Protein AF-A0A9D5J250-F1 (afdb_monomer_lite)

Structure (mmCIF, N/CA/C/O backbone):
data_AF-A0A9D5J250-F1
#
_entry.id   AF-A0A9D5J250-F1
#
loop_
_atom_site.group_PDB
_atom_site.id
_atom_site.type_symbol
_atom_site.label_atom_id
_atom_site.label_alt_id
_atom_site.label_comp_id
_atom_site.label_asym_id
_atom_site.label_entity_id
_atom_site.label_seq_id
_atom_site.pdbx_PDB_ins_code
_atom_site.Cartn_x
_atom_site.Cartn_y
_atom_site.Cartn_z
_atom_site.occupancy
_atom_site.B_iso_or_equiv
_atom_site.auth_seq_id
_atom_site.auth_comp_id
_atom_site.auth_asym_id
_atom_site.auth_atom_id
_atom_site.pdbx_PDB_model_num
ATOM 1 N N . MET A 1 1 ? -23.439 21.779 17.287 1.00 46.66 1 MET A N 1
ATOM 2 C CA . MET A 1 1 ? -23.392 21.374 15.865 1.00 46.66 1 MET A CA 1
ATOM 3 C C . MET A 1 1 ? -21.934 21.085 15.530 1.00 46.66 1 MET A C 1
ATOM 5 O O . MET A 1 1 ? -21.151 22.007 15.664 1.00 46.66 1 MET A O 1
ATOM 9 N N . ASN A 1 2 ? -21.445 19.889 15.206 1.00 45.47 2 ASN A N 1
ATOM 10 C CA . ASN A 1 2 ? -22.045 18.583 14.933 1.00 45.47 2 ASN A CA 1
ATOM 11 C C . ASN A 1 2 ? -21.018 17.508 15.342 1.00 45.47 2 ASN A C 1
ATOM 13 O O . ASN A 1 2 ? -19.982 17.378 14.699 1.00 45.47 2 ASN A O 1
ATOM 17 N N . GLU A 1 3 ? -21.296 16.720 16.380 1.00 54.72 3 GLU A N 1
ATOM 18 C CA . GLU A 1 3 ? -20.448 15.575 16.770 1.00 54.72 3 GLU A CA 1
ATOM 19 C C . GLU A 1 3 ? -20.801 14.294 15.979 1.00 54.72 3 GLU A C 1
ATOM 21 O O . GLU A 1 3 ? -20.345 13.199 16.296 1.00 54.72 3 GLU A O 1
ATOM 26 N N . THR A 1 4 ? -21.620 14.417 14.926 1.00 64.00 4 THR A N 1
ATOM 27 C CA . THR A 1 4 ? -22.291 13.291 14.255 1.00 64.00 4 THR A CA 1
ATOM 28 C C . THR A 1 4 ? -21.941 13.088 12.774 1.00 64.00 4 THR A C 1
ATOM 30 O O . THR A 1 4 ? -22.591 12.269 12.131 1.00 64.00 4 THR A O 1
ATOM 33 N N . GLU A 1 5 ? -20.916 13.742 12.208 1.00 52.50 5 GLU A N 1
ATOM 34 C CA . GLU A 1 5 ? -20.641 13.653 10.751 1.00 52.50 5 GLU A CA 1
ATOM 35 C C . GLU A 1 5 ? -19.441 12.798 10.314 1.00 52.50 5 GLU A C 1
ATOM 37 O O . GLU A 1 5 ? -19.203 12.663 9.116 1.00 52.50 5 GLU A O 1
ATOM 42 N N . SER A 1 6 ? -18.719 12.125 11.215 1.00 55.59 6 SER A N 1
ATOM 43 C CA . SER A 1 6 ? -17.792 11.069 10.774 1.00 55.59 6 SER A CA 1
ATOM 44 C C . SER A 1 6 ? -18.365 9.700 11.123 1.00 55.59 6 SER A C 1
ATOM 46 O O . SER A 1 6 ? -18.361 9.265 12.269 1.00 55.59 6 SER A O 1
ATOM 48 N N . GLY A 1 7 ? -18.890 8.990 10.122 1.00 57.22 7 GLY A N 1
ATOM 49 C CA . GLY A 1 7 ? -19.413 7.621 10.249 1.00 57.22 7 GLY A CA 1
ATOM 50 C C . GLY A 1 7 ? -18.369 6.557 10.635 1.00 57.22 7 GLY A C 1
ATOM 51 O O . GLY A 1 7 ? -18.629 5.365 10.485 1.00 57.22 7 GLY A O 1
ATOM 52 N N . PHE A 1 8 ? -17.200 6.968 11.127 1.00 60.72 8 PHE A N 1
ATOM 53 C CA . PHE A 1 8 ? -15.991 6.173 11.287 1.00 60.72 8 PHE A CA 1
ATOM 54 C C . PHE A 1 8 ? -15.554 6.106 12.746 1.00 60.72 8 PHE A C 1
ATOM 56 O O . PHE A 1 8 ? -15.533 7.108 13.454 1.00 60.72 8 PHE A O 1
ATOM 63 N N . SER A 1 9 ? -15.149 4.917 13.194 1.00 66.88 9 SER A N 1
ATOM 64 C CA . SER A 1 9 ? -14.551 4.761 14.522 1.00 66.88 9 SER A CA 1
ATOM 65 C C . SER A 1 9 ? -13.228 5.549 14.640 1.00 66.88 9 SER A C 1
ATOM 67 O O . SER A 1 9 ? -12.389 5.441 13.739 1.00 66.88 9 SER A O 1
ATOM 69 N N . PRO A 1 10 ? -12.962 6.254 15.762 1.00 72.44 10 PRO A N 1
ATOM 70 C CA . PRO A 1 10 ? -11.689 6.943 16.024 1.00 72.44 10 PRO A CA 1
ATOM 71 C C . PRO A 1 10 ? -10.452 6.040 15.901 1.00 72.44 10 PRO A C 1
ATOM 73 O O . PRO A 1 10 ? -9.347 6.524 15.653 1.00 72.44 10 PRO A O 1
ATOM 76 N N . ALA A 1 11 ? -10.638 4.720 16.028 1.00 72.94 11 ALA A N 1
ATOM 77 C CA . ALA A 1 11 ? -9.600 3.715 15.820 1.00 72.94 11 ALA A CA 1
ATOM 78 C C . ALA A 1 11 ? -8.939 3.812 14.431 1.00 72.94 11 ALA A C 1
ATOM 80 O O . ALA A 1 11 ? -7.744 3.542 14.300 1.00 72.94 11 ALA A O 1
ATOM 81 N N . TYR A 1 12 ? -9.676 4.251 13.404 1.00 76.12 12 TYR A N 1
ATOM 82 C CA . TYR A 1 12 ? -9.140 4.404 12.052 1.00 76.12 12 TYR A CA 1
ATOM 83 C C . TYR A 1 12 ? -8.136 5.550 11.930 1.00 76.12 12 TYR A C 1
ATOM 85 O O . TYR A 1 12 ? -7.178 5.415 11.177 1.00 76.12 12 TYR A O 1
ATOM 93 N N . ASN A 1 13 ? -8.271 6.631 12.703 1.00 79.94 13 ASN A N 1
ATOM 94 C CA . ASN A 1 13 ? -7.377 7.791 12.604 1.00 79.94 13 ASN A CA 1
ATOM 95 C C . ASN A 1 13 ? -5.934 7.444 12.999 1.00 79.94 13 ASN A C 1
ATOM 97 O O . ASN A 1 13 ? -4.984 7.887 12.352 1.00 79.94 13 ASN A O 1
ATOM 101 N N . GLY A 1 14 ? -5.761 6.629 14.045 1.00 82.12 14 GLY A N 1
ATOM 102 C CA . GLY A 1 14 ? -4.440 6.142 14.455 1.00 82.12 14 GLY A CA 1
ATOM 103 C C . GLY A 1 14 ? -3.816 5.215 13.411 1.00 82.12 14 GLY A C 1
ATOM 104 O O . GLY A 1 14 ? -2.622 5.304 13.130 1.00 82.12 14 GLY A O 1
ATOM 105 N N . ILE A 1 15 ? -4.639 4.366 12.791 1.00 83.00 15 ILE A N 1
ATOM 106 C CA . ILE A 1 15 ? -4.205 3.439 11.742 1.00 83.00 15 ILE A CA 1
ATOM 107 C C . ILE A 1 15 ? -3.817 4.203 10.469 1.00 83.00 15 ILE A C 1
ATOM 109 O O . ILE A 1 15 ? -2.756 3.944 9.914 1.00 83.00 15 ILE A O 1
ATOM 113 N N . LEU A 1 16 ? -4.614 5.188 10.047 1.00 84.81 16 LEU A N 1
ATOM 114 C CA . LEU A 1 16 ? -4.340 6.037 8.884 1.00 84.81 16 LEU A CA 1
ATOM 115 C C . LEU A 1 16 ? -3.012 6.784 9.019 1.00 84.81 16 LEU A C 1
ATOM 117 O O . LEU A 1 16 ? -2.210 6.772 8.090 1.00 84.81 16 LEU A O 1
ATOM 121 N N . LYS A 1 17 ? -2.745 7.383 10.186 1.00 86.69 17 LYS A N 1
ATOM 122 C CA . LYS A 1 17 ? -1.461 8.050 10.452 1.00 86.69 17 LYS A CA 1
ATOM 123 C C . LYS A 1 17 ? -0.285 7.085 10.327 1.00 86.69 17 LYS A C 1
ATOM 125 O O . LYS A 1 17 ? 0.720 7.441 9.724 1.00 86.69 17 LYS A O 1
ATOM 130 N N . LEU A 1 18 ? -0.419 5.872 10.865 1.00 87.69 18 LEU A N 1
ATOM 131 C CA . LEU A 1 18 ? 0.620 4.844 10.785 1.00 87.69 18 LEU A CA 1
ATOM 132 C C . LEU A 1 18 ? 0.860 4.394 9.338 1.00 87.69 18 LEU A C 1
ATOM 134 O O . LEU A 1 18 ? 2.006 4.316 8.909 1.00 87.69 18 LEU A O 1
ATOM 138 N N . VAL A 1 19 ? -0.207 4.150 8.577 1.00 89.19 19 VAL A N 1
ATOM 139 C CA . VAL A 1 19 ? -0.129 3.752 7.164 1.00 89.19 19 VAL A CA 1
ATOM 140 C C . VAL A 1 19 ? 0.540 4.838 6.327 1.00 89.19 19 VAL A C 1
ATOM 142 O O . VAL A 1 19 ? 1.449 4.539 5.558 1.00 89.19 19 VAL A O 1
ATOM 145 N N . LEU A 1 20 ? 0.139 6.100 6.497 1.00 89.25 20 LEU A N 1
ATOM 146 C CA . LEU A 1 20 ? 0.750 7.225 5.786 1.00 89.25 20 LEU A CA 1
ATOM 147 C C . LEU A 1 20 ? 2.223 7.397 6.175 1.00 89.25 20 LEU A C 1
ATOM 149 O O . LEU A 1 20 ? 3.068 7.576 5.300 1.00 89.25 20 LEU A O 1
ATOM 153 N N . ALA A 1 21 ? 2.548 7.258 7.463 1.00 90.12 21 ALA A N 1
ATOM 154 C CA . ALA A 1 21 ? 3.927 7.299 7.943 1.00 90.12 21 ALA A CA 1
ATOM 155 C C . ALA A 1 21 ? 4.801 6.173 7.362 1.00 90.12 21 ALA A C 1
ATOM 157 O O . ALA A 1 21 ? 6.009 6.349 7.264 1.00 90.12 21 ALA A O 1
ATOM 158 N N . GLN A 1 22 ? 4.217 5.042 6.951 1.00 88.06 22 GLN A N 1
ATOM 159 C CA . GLN A 1 22 ? 4.923 3.975 6.233 1.00 88.06 22 GLN A CA 1
ATOM 160 C C . GLN A 1 22 ? 4.995 4.232 4.720 1.00 88.06 22 GLN A C 1
ATOM 162 O O . GLN A 1 22 ? 6.048 4.047 4.114 1.00 88.06 22 GLN A O 1
ATOM 167 N N . GLN A 1 23 ? 3.891 4.652 4.096 1.00 89.56 23 GLN A N 1
ATOM 168 C CA . GLN A 1 23 ? 3.798 4.820 2.642 1.00 89.56 23 GLN A CA 1
ATOM 169 C C . GLN A 1 23 ? 4.638 5.986 2.122 1.00 89.56 23 GLN A C 1
ATOM 171 O O . GLN A 1 23 ? 5.242 5.854 1.065 1.00 89.56 23 GLN A O 1
ATOM 176 N N . ILE A 1 24 ? 4.717 7.101 2.853 1.00 91.38 24 ILE A N 1
ATOM 177 C CA . ILE A 1 24 ? 5.498 8.274 2.434 1.00 91.38 24 ILE A CA 1
ATOM 178 C C . ILE A 1 24 ? 6.987 7.930 2.251 1.00 91.38 24 ILE A C 1
ATOM 180 O O . ILE A 1 24 ? 7.495 8.107 1.144 1.00 91.38 24 ILE A O 1
ATOM 184 N N . PRO A 1 25 ? 7.708 7.414 3.268 1.00 90.88 25 PRO A N 1
ATOM 185 C CA . PRO A 1 25 ? 9.117 7.076 3.103 1.00 90.88 25 PRO A CA 1
ATOM 186 C C . PRO A 1 25 ? 9.326 5.939 2.098 1.00 90.88 25 PRO A C 1
ATOM 188 O O . PRO A 1 25 ? 10.269 6.007 1.318 1.00 90.88 25 PRO A O 1
ATOM 191 N N . LEU A 1 26 ? 8.442 4.933 2.051 1.00 86.94 26 LEU A N 1
ATOM 192 C CA . LEU A 1 26 ? 8.537 3.865 1.048 1.00 86.94 26 LEU A CA 1
ATOM 193 C C . LEU A 1 26 ? 8.356 4.388 -0.380 1.00 86.94 26 LEU A C 1
ATOM 195 O O . LEU A 1 26 ? 9.095 3.975 -1.265 1.00 86.94 26 LEU A O 1
ATOM 199 N N . GLY A 1 27 ? 7.422 5.311 -0.602 1.00 87.56 27 GLY A N 1
ATOM 200 C CA . GLY A 1 27 ? 7.199 5.932 -1.904 1.00 87.56 27 GLY A CA 1
ATOM 201 C C . GLY A 1 27 ? 8.372 6.805 -2.339 1.00 87.56 27 GLY A C 1
ATOM 202 O O . GLY A 1 27 ? 8.780 6.748 -3.496 1.00 87.56 27 GLY A O 1
ATOM 203 N N . LEU A 1 28 ? 8.969 7.552 -1.404 1.00 89.81 28 LEU A N 1
ATOM 204 C CA . LEU A 1 28 ? 10.193 8.314 -1.664 1.00 89.81 28 LEU A CA 1
ATOM 205 C C . LEU A 1 28 ? 11.359 7.393 -2.032 1.00 89.81 28 LEU A C 1
ATOM 207 O O . LEU A 1 28 ? 12.032 7.635 -3.029 1.00 89.81 28 LEU A O 1
ATOM 211 N N . LEU A 1 29 ? 11.568 6.315 -1.271 1.00 88.38 29 LEU A N 1
ATOM 212 C CA . LEU A 1 29 ? 12.594 5.317 -1.576 1.00 88.38 29 LEU A CA 1
ATOM 213 C C . LEU A 1 29 ? 12.341 4.655 -2.936 1.00 88.38 29 LEU A C 1
ATOM 215 O O . LEU A 1 29 ? 13.268 4.532 -3.726 1.00 88.38 29 LEU A O 1
ATOM 219 N N . ALA A 1 30 ? 11.093 4.291 -3.237 1.00 85.56 30 ALA A N 1
ATOM 220 C CA . ALA A 1 30 ? 10.703 3.703 -4.514 1.00 85.56 30 ALA A CA 1
ATOM 221 C C . ALA A 1 30 ? 10.958 4.642 -5.705 1.00 85.56 30 ALA A C 1
ATOM 223 O O . ALA A 1 30 ? 11.353 4.176 -6.768 1.00 85.56 30 ALA A O 1
ATOM 224 N N . GLY A 1 31 ? 10.754 5.951 -5.527 1.00 85.38 31 GLY A N 1
ATOM 225 C CA . GLY A 1 31 ? 11.038 6.969 -6.543 1.00 85.38 31 GLY A CA 1
ATOM 226 C C . GLY A 1 31 ? 12.521 7.320 -6.690 1.00 85.38 31 GLY A C 1
ATOM 227 O O . GLY A 1 31 ? 12.937 7.753 -7.759 1.00 85.38 31 GLY A O 1
ATOM 228 N N . LEU A 1 32 ? 13.321 7.130 -5.638 1.00 88.81 32 LEU A N 1
ATOM 229 C CA . LEU A 1 32 ? 14.774 7.342 -5.657 1.00 88.81 32 LEU A CA 1
ATOM 230 C C . LEU A 1 32 ? 15.540 6.187 -6.305 1.00 88.81 32 LEU A C 1
ATOM 232 O O . LEU A 1 32 ? 16.711 6.349 -6.645 1.00 88.81 32 LEU A O 1
ATOM 236 N N . ILE A 1 33 ? 14.909 5.023 -6.461 1.00 87.00 33 ILE A N 1
ATOM 237 C CA . ILE A 1 33 ? 15.521 3.893 -7.150 1.00 87.00 33 ILE A CA 1
ATOM 238 C C . ILE A 1 33 ? 15.698 4.253 -8.630 1.00 87.00 33 ILE A C 1
ATOM 240 O O . ILE A 1 33 ? 14.750 4.563 -9.347 1.00 87.00 33 ILE A O 1
ATOM 244 N N . THR A 1 34 ? 16.945 4.192 -9.094 1.00 82.69 34 THR A N 1
ATOM 245 C CA . THR A 1 34 ? 17.356 4.530 -10.463 1.00 82.69 34 THR A CA 1
ATOM 246 C C . THR A 1 34 ? 17.087 3.387 -11.450 1.00 82.69 34 THR A C 1
ATOM 248 O O . THR A 1 34 ? 17.936 3.036 -12.262 1.00 82.69 34 THR A O 1
ATOM 251 N N . ASP A 1 35 ? 15.911 2.770 -11.384 1.00 81.19 35 ASP A N 1
ATOM 252 C CA . ASP A 1 35 ? 15.503 1.658 -12.255 1.00 81.19 35 ASP A CA 1
ATOM 253 C C . ASP A 1 35 ? 14.609 2.110 -13.424 1.00 81.19 35 ASP A C 1
ATOM 255 O O . ASP A 1 35 ? 13.891 1.312 -14.025 1.00 81.19 35 ASP A O 1
ATOM 259 N N . GLY A 1 36 ? 14.616 3.412 -13.727 1.00 81.19 36 GLY A N 1
ATOM 260 C CA . GLY A 1 36 ? 13.724 4.006 -14.722 1.00 81.19 36 GLY A CA 1
ATOM 261 C C . GLY A 1 36 ? 12.275 4.153 -14.244 1.00 81.19 36 GLY A C 1
ATOM 262 O O . GLY A 1 36 ? 11.389 4.370 -15.067 1.00 81.19 36 GLY A O 1
ATOM 263 N N . GLY A 1 37 ? 12.019 4.043 -12.934 1.00 83.31 37 GLY A N 1
ATOM 264 C CA . GLY A 1 37 ? 10.692 4.210 -12.339 1.00 83.31 37 GLY A CA 1
ATOM 265 C C . GLY A 1 37 ? 9.869 2.921 -12.283 1.00 83.31 37 GLY A C 1
ATOM 266 O O . GLY A 1 37 ? 8.658 2.975 -12.045 1.00 83.31 37 GLY A O 1
ATOM 267 N N . GLY A 1 38 ? 10.494 1.759 -12.483 1.00 86.00 38 GLY A N 1
ATOM 268 C CA . GLY A 1 38 ? 9.838 0.456 -12.386 1.00 86.00 38 GLY A CA 1
ATOM 269 C C . GLY A 1 38 ? 9.268 0.217 -10.988 1.00 86.00 38 GLY A C 1
ATOM 270 O O . GLY A 1 38 ? 8.066 -0.008 -10.829 1.00 86.00 38 GLY A O 1
ATOM 271 N N . VAL A 1 39 ? 10.101 0.356 -9.959 1.00 86.19 39 VAL A N 1
ATOM 272 C CA . VAL A 1 39 ? 9.729 0.184 -8.552 1.00 86.19 39 VAL A CA 1
ATOM 273 C C . VAL A 1 39 ? 8.738 1.258 -8.112 1.00 86.19 39 VAL A C 1
ATOM 275 O O . VAL A 1 39 ? 7.775 0.935 -7.417 1.00 86.19 39 VAL A O 1
ATOM 278 N N . ALA A 1 40 ? 8.886 2.502 -8.575 1.00 87.81 40 ALA A N 1
ATOM 279 C CA . ALA A 1 40 ? 7.895 3.553 -8.339 1.00 87.81 40 ALA A CA 1
ATOM 280 C C . ALA A 1 40 ? 6.513 3.174 -8.906 1.00 87.81 40 ALA A C 1
ATOM 282 O O . ALA A 1 40 ? 5.496 3.325 -8.230 1.00 87.81 40 ALA A O 1
ATOM 283 N N . THR A 1 41 ? 6.466 2.602 -10.111 1.00 88.56 41 THR A N 1
ATOM 284 C CA . THR A 1 41 ? 5.217 2.150 -10.743 1.00 88.56 41 THR A CA 1
ATOM 285 C C . THR A 1 41 ? 4.590 0.977 -9.980 1.00 88.56 41 THR A C 1
ATOM 287 O O . THR A 1 41 ? 3.389 0.984 -9.703 1.00 88.56 41 THR A O 1
ATOM 290 N N . ILE A 1 42 ? 5.397 -0.007 -9.568 1.00 88.50 42 ILE A N 1
ATOM 291 C CA . ILE A 1 42 ? 4.952 -1.127 -8.719 1.00 88.50 42 ILE A CA 1
ATOM 292 C C . ILE A 1 42 ? 4.383 -0.604 -7.396 1.00 88.50 42 ILE A C 1
ATOM 294 O O . ILE A 1 42 ? 3.336 -1.070 -6.936 1.00 88.50 42 ILE A O 1
ATOM 298 N N . PHE A 1 43 ? 5.043 0.386 -6.793 1.00 89.62 43 PHE A N 1
ATOM 299 C CA . PHE A 1 43 ? 4.588 1.016 -5.563 1.00 89.62 43 PHE A CA 1
ATOM 300 C C . PHE A 1 43 ? 3.240 1.727 -5.750 1.00 89.62 43 PHE A C 1
ATOM 302 O O . PHE A 1 43 ? 2.353 1.576 -4.911 1.00 89.62 43 PHE A O 1
ATOM 309 N N . LEU A 1 44 ? 3.025 2.426 -6.869 1.00 88.00 44 LEU A N 1
ATOM 310 C CA . LEU A 1 44 ? 1.736 3.057 -7.179 1.00 88.00 44 LEU A CA 1
ATOM 311 C C . LEU A 1 44 ? 0.604 2.030 -7.324 1.00 88.00 44 LEU A C 1
ATOM 313 O O . LEU A 1 44 ? -0.467 2.220 -6.744 1.00 88.00 44 LEU A O 1
ATOM 317 N N . TYR A 1 45 ? 0.837 0.916 -8.027 1.00 88.31 45 TYR A N 1
ATOM 318 C CA . TYR A 1 45 ? -0.151 -0.167 -8.119 1.00 88.31 45 TYR A CA 1
ATOM 319 C C . TYR A 1 45 ? -0.440 -0.802 -6.757 1.00 88.31 45 TYR A C 1
ATOM 321 O O . TYR A 1 45 ? -1.599 -1.041 -6.413 1.00 88.31 45 TYR A O 1
ATOM 329 N N . THR A 1 46 ? 0.604 -1.007 -5.952 1.00 90.00 46 THR A N 1
ATOM 330 C CA . THR A 1 46 ? 0.483 -1.481 -4.569 1.00 90.00 46 THR A CA 1
ATOM 331 C C . THR A 1 46 ? -0.395 -0.540 -3.745 1.00 90.00 46 THR A C 1
ATOM 333 O O . THR A 1 46 ? -1.299 -0.987 -3.039 1.00 90.00 46 THR A O 1
ATOM 336 N N . MET A 1 47 ? -0.158 0.769 -3.853 1.00 89.75 47 MET A N 1
ATOM 337 C CA . MET A 1 47 ? -0.901 1.795 -3.130 1.00 89.75 47 MET A CA 1
ATOM 338 C C . MET A 1 47 ? -2.375 1.802 -3.548 1.00 89.75 47 MET A C 1
ATOM 340 O O . MET A 1 47 ? -3.255 1.816 -2.687 1.00 89.75 47 MET A O 1
ATOM 344 N N . ALA A 1 48 ? -2.661 1.705 -4.848 1.00 90.81 48 ALA A N 1
ATOM 345 C CA . ALA A 1 48 ? -4.027 1.600 -5.357 1.00 90.81 48 ALA A CA 1
ATOM 346 C C . ALA A 1 48 ? -4.751 0.346 -4.827 1.00 90.81 48 ALA A C 1
ATOM 348 O O . ALA A 1 48 ? -5.885 0.436 -4.343 1.00 90.81 48 ALA A O 1
ATOM 349 N N . GLY A 1 49 ? -4.087 -0.815 -4.848 1.00 89.56 49 GLY A N 1
ATOM 350 C CA . GLY A 1 49 ? -4.630 -2.060 -4.298 1.00 89.56 49 GLY A CA 1
ATOM 351 C C . GLY A 1 49 ? -4.890 -1.972 -2.793 1.00 89.56 49 GLY A C 1
ATOM 3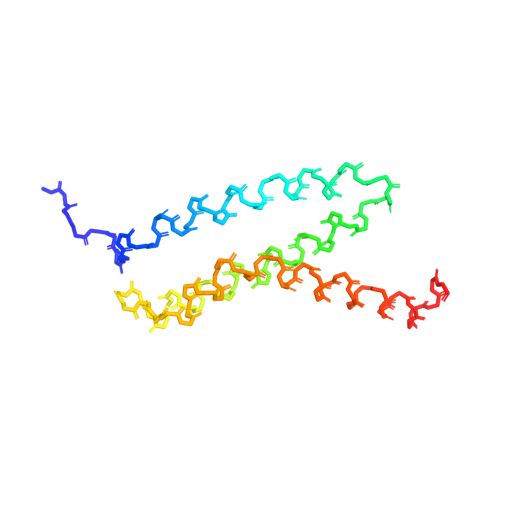52 O O . GLY A 1 49 ? -5.961 -2.360 -2.321 1.00 89.56 49 GLY A O 1
ATOM 353 N N . PHE A 1 50 ? -3.951 -1.388 -2.044 1.00 90.88 50 PHE A N 1
ATOM 354 C CA . PHE A 1 50 ? -4.089 -1.162 -0.609 1.00 90.88 50 PHE A CA 1
ATOM 355 C C . PHE A 1 50 ? -5.302 -0.284 -0.284 1.00 90.88 50 PHE A C 1
ATOM 357 O O . PHE A 1 50 ? -6.131 -0.680 0.535 1.00 90.88 50 PHE A O 1
ATOM 364 N N . TRP A 1 51 ? -5.444 0.878 -0.930 1.00 91.06 51 TRP A N 1
ATOM 365 C CA . TRP A 1 51 ? -6.562 1.788 -0.659 1.00 91.06 51 TRP A CA 1
ATOM 366 C C . TRP A 1 51 ? -7.908 1.178 -1.042 1.00 91.06 51 TRP A C 1
ATOM 368 O O . TRP A 1 51 ? -8.886 1.374 -0.325 1.00 91.06 51 TRP A O 1
ATOM 378 N N . THR A 1 52 ? -7.950 0.370 -2.104 1.00 91.62 52 THR A N 1
ATOM 379 C CA . THR A 1 52 ? -9.151 -0.385 -2.486 1.00 91.62 52 THR A CA 1
ATOM 380 C C . THR A 1 52 ? -9.537 -1.398 -1.401 1.00 91.62 52 THR A C 1
ATOM 382 O O . THR A 1 52 ? -10.694 -1.459 -0.983 1.00 91.62 52 THR A O 1
ATOM 385 N N . GLY A 1 53 ? -8.567 -2.163 -0.885 1.00 88.00 53 GLY A N 1
ATOM 386 C CA . GLY A 1 53 ? -8.772 -3.089 0.233 1.00 88.00 53 GLY A CA 1
ATOM 387 C C . GLY A 1 53 ? -9.210 -2.382 1.516 1.00 88.00 53 GLY A C 1
ATOM 388 O O . GLY A 1 53 ? -10.182 -2.790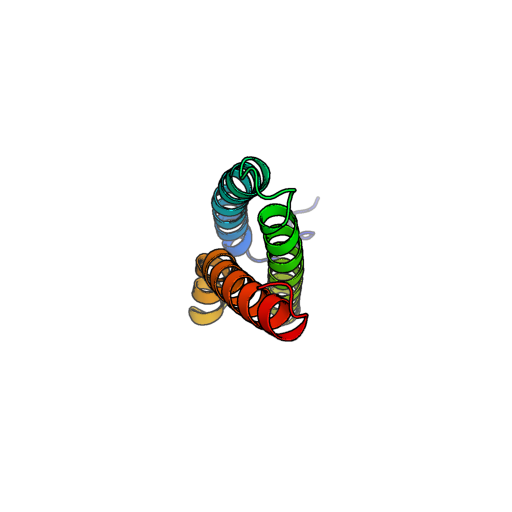 2.153 1.00 88.00 53 GLY A O 1
ATOM 389 N N . PHE A 1 54 ? -8.539 -1.284 1.862 1.00 89.12 54 PHE A N 1
ATOM 390 C CA . PHE A 1 54 ? -8.868 -0.452 3.016 1.00 89.12 54 PHE A CA 1
ATOM 391 C C . PHE A 1 54 ? -10.296 0.100 2.924 1.00 89.12 54 PHE A C 1
ATOM 393 O O . PHE A 1 54 ? -11.063 -0.042 3.875 1.00 89.12 54 PHE A O 1
ATOM 400 N N . ALA A 1 55 ? -10.682 0.654 1.769 1.00 88.38 55 ALA A N 1
ATOM 401 C CA . ALA A 1 55 ? -12.031 1.153 1.524 1.00 88.38 55 ALA A CA 1
ATOM 402 C C . ALA A 1 55 ? -13.079 0.041 1.664 1.00 88.38 55 ALA A C 1
ATOM 404 O O . ALA A 1 55 ? -14.090 0.239 2.333 1.00 88.38 55 ALA A O 1
ATOM 405 N N . MET A 1 56 ? -12.825 -1.157 1.126 1.00 88.88 56 MET A N 1
ATOM 406 C CA . MET A 1 56 ? -13.731 -2.299 1.297 1.00 88.88 56 MET A CA 1
ATOM 407 C C . MET A 1 56 ? -13.902 -2.710 2.766 1.00 88.88 56 MET A C 1
ATOM 409 O O . MET A 1 56 ? -15.027 -2.978 3.194 1.00 88.88 56 MET A O 1
ATOM 413 N N . ILE A 1 57 ? -12.817 -2.760 3.547 1.00 87.31 57 ILE A N 1
ATOM 414 C CA . ILE A 1 57 ? -12.870 -3.090 4.983 1.00 87.31 57 ILE A CA 1
ATOM 415 C C . ILE A 1 57 ? -13.691 -2.042 5.730 1.00 87.31 57 ILE A C 1
ATOM 417 O O . ILE A 1 57 ? -14.604 -2.386 6.479 1.00 87.31 57 ILE A O 1
ATOM 421 N N . VAL A 1 58 ? -13.405 -0.768 5.474 1.00 85.44 58 VAL A N 1
ATOM 422 C CA . VAL A 1 58 ? -14.137 0.374 6.018 1.00 85.44 58 VAL A CA 1
ATOM 423 C C . VAL A 1 58 ? -15.628 0.291 5.693 1.00 85.44 58 VAL A C 1
ATOM 425 O O . VAL A 1 58 ? -16.452 0.436 6.591 1.00 85.44 58 VAL A O 1
ATOM 428 N N . MET A 1 59 ? -15.986 0.030 4.433 1.00 86.50 59 MET A N 1
ATOM 429 C CA . MET A 1 59 ? -17.382 -0.031 3.994 1.00 86.50 59 MET A CA 1
ATOM 430 C C . MET A 1 59 ? -18.116 -1.221 4.618 1.00 86.50 59 MET A C 1
ATOM 432 O O . MET A 1 59 ? -19.297 -1.115 4.937 1.00 86.50 59 MET A O 1
ATOM 436 N N . ARG A 1 60 ? -17.426 -2.351 4.827 1.00 86.94 60 ARG A N 1
ATOM 437 C CA . ARG A 1 60 ? -18.006 -3.545 5.459 1.00 86.94 60 ARG A CA 1
ATOM 438 C C . ARG A 1 60 ? -18.083 -3.448 6.984 1.00 86.94 60 ARG A C 1
ATOM 440 O O . ARG A 1 60 ? -18.994 -4.022 7.574 1.00 86.94 60 ARG A O 1
ATOM 447 N N . ARG A 1 61 ? -17.123 -2.788 7.639 1.00 84.06 61 ARG A N 1
ATOM 448 C CA . ARG A 1 61 ? -16.993 -2.718 9.109 1.00 84.06 61 ARG A CA 1
ATOM 449 C C . ARG A 1 61 ? -16.562 -1.315 9.581 1.00 84.06 61 ARG A C 1
ATOM 451 O O . ARG A 1 61 ? -15.494 -1.159 10.179 1.00 84.06 61 ARG A 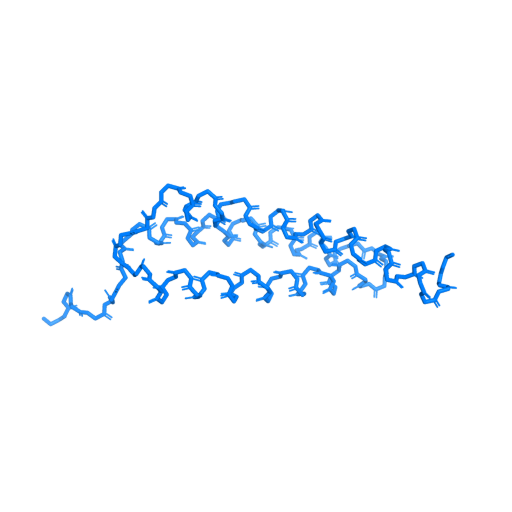O 1
ATOM 458 N N . PRO A 1 62 ? -17.403 -0.281 9.407 1.00 78.88 62 PRO A N 1
ATOM 459 C CA . PRO A 1 62 ? -17.025 1.108 9.702 1.00 78.88 62 PRO A CA 1
ATOM 460 C C . PRO A 1 62 ? -16.8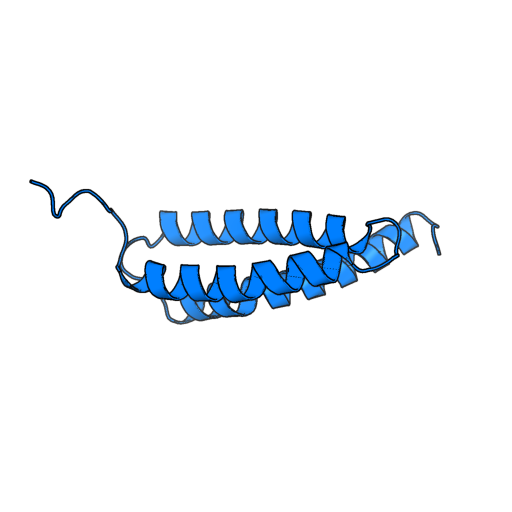53 1.412 11.203 1.00 78.88 62 PRO A C 1
ATOM 462 O O . PRO A 1 62 ? -16.151 2.354 11.575 1.00 78.88 62 PRO A O 1
ATOM 465 N N . ARG A 1 63 ? -17.477 0.620 12.088 1.00 77.12 63 ARG A N 1
ATOM 466 C CA . ARG A 1 63 ? -17.496 0.871 13.546 1.00 77.12 63 ARG A CA 1
ATOM 467 C C . ARG A 1 63 ? -16.772 -0.179 14.389 1.00 77.12 63 ARG A C 1
ATOM 469 O O . ARG A 1 63 ? -16.266 0.156 15.455 1.00 77.12 63 ARG A O 1
ATOM 476 N N . THR A 1 64 ? -16.687 -1.419 13.913 1.00 80.56 64 THR A N 1
ATOM 477 C CA . THR A 1 64 ? -16.133 -2.558 14.665 1.00 80.56 64 THR A CA 1
ATOM 478 C C . THR A 1 64 ? -15.081 -3.306 13.837 1.00 80.56 64 THR A C 1
ATOM 480 O O . THR A 1 64 ? -15.370 -4.394 13.322 1.00 80.56 64 THR A O 1
ATOM 483 N N . PRO A 1 65 ? -13.876 -2.727 13.659 1.00 79.12 65 PRO A N 1
ATOM 484 C CA . PRO A 1 65 ? -12.772 -3.416 13.001 1.00 79.12 65 PRO A CA 1
ATOM 485 C C . PRO A 1 65 ? -12.342 -4.625 13.836 1.00 79.12 65 PRO A C 1
ATOM 487 O O . PRO A 1 65 ? -12.186 -4.542 15.057 1.00 79.12 65 PRO A O 1
ATOM 490 N N . THR A 1 66 ? -12.154 -5.767 13.185 1.00 86.44 66 THR A N 1
ATOM 491 C CA . THR A 1 66 ? -11.624 -6.964 13.841 1.00 86.44 66 THR A CA 1
ATOM 492 C C . THR A 1 66 ? -10.106 -6.864 14.003 1.00 86.44 66 THR A C 1
ATOM 494 O O . THR A 1 66 ? -9.435 -6.083 13.327 1.00 86.44 66 THR A O 1
ATOM 497 N N . LYS A 1 67 ? -9.523 -7.682 14.890 1.00 85.12 67 LYS A N 1
ATOM 498 C CA . LYS A 1 67 ? -8.057 -7.750 15.054 1.00 85.12 67 LYS A CA 1
ATOM 499 C C . LYS A 1 67 ? -7.351 -8.085 13.733 1.00 85.12 67 LYS A C 1
ATOM 501 O O . LYS A 1 67 ? -6.277 -7.550 13.466 1.00 85.12 67 LYS A O 1
ATOM 506 N N . THR A 1 68 ? -7.979 -8.921 12.908 1.00 83.75 68 THR A N 1
ATOM 507 C CA . THR A 1 68 ? -7.486 -9.297 11.580 1.00 83.75 68 THR A CA 1
ATOM 508 C C . THR A 1 68 ? -7.486 -8.110 10.624 1.00 83.75 68 THR A C 1
ATOM 510 O O . THR A 1 68 ? -6.483 -7.896 9.954 1.00 83.75 68 THR A O 1
ATOM 513 N N . ASP A 1 69 ? -8.544 -7.292 10.619 1.00 82.62 69 ASP A N 1
ATOM 514 C CA . ASP A 1 69 ? -8.612 -6.077 9.794 1.00 82.62 69 ASP A CA 1
ATOM 515 C C . ASP A 1 69 ? -7.474 -5.112 10.153 1.00 82.62 69 ASP A C 1
ATOM 517 O O . ASP A 1 69 ? -6.764 -4.616 9.285 1.00 82.62 69 ASP A O 1
ATOM 521 N N . ILE A 1 70 ? -7.236 -4.900 11.452 1.00 84.25 70 ILE A N 1
ATOM 522 C CA . ILE A 1 70 ? -6.157 -4.027 11.935 1.00 84.25 70 ILE A CA 1
ATOM 523 C C . ILE A 1 70 ? -4.786 -4.578 11.530 1.00 84.25 70 ILE A C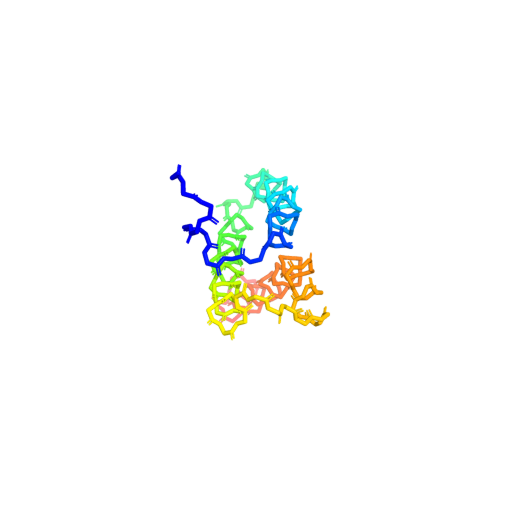 1
ATOM 525 O O . ILE A 1 70 ? -3.916 -3.814 11.109 1.00 84.25 70 ILE A O 1
ATOM 529 N N . PHE A 1 71 ? -4.579 -5.892 11.653 1.00 86.19 71 PHE A N 1
ATOM 530 C CA . PHE A 1 71 ? -3.335 -6.537 11.241 1.00 86.19 71 PHE A CA 1
ATOM 531 C C . PHE A 1 71 ? -3.107 -6.400 9.731 1.00 86.19 71 PHE A C 1
ATOM 533 O O . PHE A 1 71 ? -2.024 -5.989 9.314 1.00 86.19 71 PHE A O 1
ATOM 540 N N . MET A 1 72 ? -4.142 -6.660 8.926 1.00 84.38 72 MET A N 1
ATOM 541 C CA . MET A 1 72 ? -4.114 -6.489 7.474 1.00 84.38 72 MET A CA 1
ATOM 542 C C . MET A 1 72 ? -3.826 -5.050 7.071 1.00 84.38 72 MET A C 1
ATOM 544 O O . MET A 1 72 ? -3.053 -4.841 6.151 1.00 84.38 72 MET A O 1
ATOM 548 N N . ILE A 1 73 ? -4.386 -4.048 7.746 1.00 84.50 73 ILE A N 1
ATOM 549 C CA . ILE A 1 73 ? -4.133 -2.648 7.386 1.00 84.50 73 ILE A CA 1
ATOM 550 C C . ILE A 1 73 ? -2.716 -2.221 7.803 1.00 84.50 73 ILE A C 1
ATOM 552 O O . ILE A 1 73 ? -2.043 -1.520 7.052 1.00 84.50 73 ILE A O 1
ATOM 556 N N . LYS A 1 74 ? -2.220 -2.683 8.960 1.00 84.62 74 LYS A N 1
ATOM 557 C CA . LYS A 1 74 ? -0.859 -2.378 9.438 1.00 84.62 74 LYS A CA 1
ATOM 558 C C . LYS A 1 74 ? 0.247 -3.000 8.587 1.00 84.62 74 LYS A C 1
ATOM 560 O O . LYS A 1 74 ? 1.279 -2.371 8.381 1.00 84.62 74 LYS A O 1
ATOM 565 N N . TRP A 1 75 ? 0.057 -4.240 8.143 1.00 84.69 75 TRP A N 1
ATOM 566 C CA . TRP A 1 75 ? 1.056 -4.979 7.360 1.00 84.69 75 TRP A CA 1
ATOM 567 C C . TRP A 1 75 ? 0.752 -5.010 5.863 1.00 84.69 75 TRP A C 1
ATOM 569 O O . TRP A 1 75 ? 1.598 -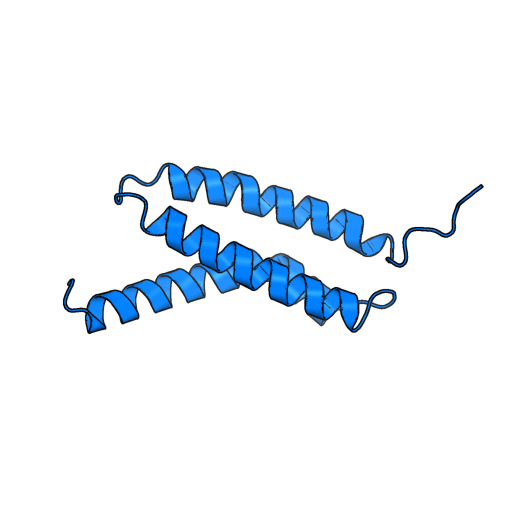5.426 5.075 1.00 84.69 75 TRP A O 1
ATOM 579 N N . GLY A 1 76 ? -0.429 -4.547 5.456 1.00 84.38 76 GLY A N 1
ATOM 580 C CA . GLY A 1 76 ? -0.935 -4.650 4.091 1.00 84.38 76 GLY A CA 1
ATOM 581 C C . GLY A 1 76 ? -0.070 -3.919 3.086 1.00 84.38 76 GLY A C 1
ATOM 582 O O . GLY A 1 76 ? 0.242 -4.495 2.054 1.00 84.38 76 GLY A O 1
ATOM 583 N N . THR A 1 77 ? 0.391 -2.706 3.405 1.00 79.69 77 THR A N 1
ATOM 584 C CA . THR A 1 77 ? 1.315 -1.957 2.538 1.00 79.69 77 THR A CA 1
ATOM 585 C C . THR A 1 77 ? 2.578 -2.767 2.246 1.00 79.69 77 THR A C 1
ATOM 587 O O . THR A 1 77 ? 2.975 -2.891 1.094 1.00 79.69 77 THR A O 1
ATOM 590 N N . PHE A 1 78 ? 3.186 -3.365 3.273 1.00 83.56 78 PHE A N 1
ATOM 591 C CA . PHE A 1 78 ? 4.420 -4.132 3.117 1.00 83.56 78 PHE A CA 1
ATOM 592 C C . PHE A 1 78 ? 4.188 -5.455 2.375 1.00 83.56 78 PHE A C 1
ATOM 594 O O . PHE A 1 78 ? 4.891 -5.753 1.414 1.00 83.56 78 PHE A O 1
ATOM 601 N N . LEU A 1 79 ? 3.171 -6.227 2.777 1.00 87.06 79 LEU A N 1
ATOM 602 C CA . LEU A 1 79 ? 2.827 -7.497 2.133 1.00 87.06 79 LEU A CA 1
ATOM 603 C C . LEU A 1 79 ? 2.460 -7.301 0.662 1.00 87.06 79 LEU A C 1
ATOM 605 O O . LEU A 1 79 ? 2.979 -8.012 -0.194 1.00 87.06 79 LEU A O 1
ATOM 609 N N . LEU A 1 80 ? 1.607 -6.318 0.360 1.00 86.38 80 LEU A N 1
ATOM 610 C CA . LEU A 1 80 ? 1.224 -6.016 -1.015 1.00 86.38 80 LEU A CA 1
ATOM 611 C C . LEU A 1 80 ? 2.420 -5.528 -1.826 1.00 86.38 80 LEU A C 1
ATOM 613 O O . LEU A 1 80 ? 2.520 -5.895 -2.991 1.00 86.38 80 LEU A O 1
ATOM 617 N N . PHE A 1 81 ? 3.342 -4.762 -1.239 1.00 84.62 81 PHE A N 1
ATOM 618 C CA . PHE A 1 81 ? 4.536 -4.314 -1.951 1.00 84.62 81 PHE A CA 1
ATOM 619 C C . PHE A 1 81 ? 5.449 -5.488 -2.316 1.00 84.62 81 PHE A C 1
ATOM 621 O O . PHE A 1 81 ? 5.835 -5.629 -3.472 1.00 84.62 81 PHE A O 1
ATOM 628 N N . VAL A 1 82 ? 5.719 -6.391 -1.367 1.00 87.75 82 VAL A N 1
ATOM 629 C CA . VAL A 1 82 ? 6.516 -7.605 -1.612 1.00 87.75 82 VAL A CA 1
ATOM 630 C C . VAL A 1 82 ? 5.865 -8.485 -2.680 1.00 87.75 82 VAL A C 1
ATOM 632 O O . VAL A 1 82 ? 6.538 -8.914 -3.619 1.00 87.75 82 VAL A O 1
ATOM 635 N N . VAL A 1 83 ? 4.553 -8.720 -2.578 1.00 88.38 83 VAL A N 1
ATOM 636 C CA . VAL A 1 83 ? 3.797 -9.497 -3.572 1.00 88.38 83 VAL A CA 1
ATOM 637 C C . VAL A 1 83 ? 3.831 -8.818 -4.939 1.00 88.38 83 VAL A C 1
ATOM 639 O O . VAL A 1 83 ? 4.018 -9.497 -5.945 1.00 88.38 83 VAL A O 1
ATOM 642 N N . SER A 1 84 ? 3.711 -7.493 -4.994 1.00 86.81 84 SER A N 1
ATOM 643 C CA . SER A 1 84 ? 3.733 -6.743 -6.252 1.00 86.81 84 SER A CA 1
ATOM 644 C C . SER A 1 84 ? 5.116 -6.763 -6.903 1.00 86.81 84 SER A C 1
ATOM 646 O O . SER A 1 84 ? 5.203 -6.943 -8.114 1.00 86.81 84 SER A O 1
ATOM 648 N N . CYS A 1 85 ? 6.200 -6.681 -6.127 1.00 84.25 85 CYS A N 1
ATOM 649 C CA . CYS A 1 85 ? 7.564 -6.872 -6.629 1.00 84.25 85 CYS A CA 1
ATOM 650 C C . CYS A 1 85 ? 7.773 -8.293 -7.176 1.00 84.25 85 CYS A C 1
ATOM 652 O O . CYS A 1 85 ? 8.310 -8.466 -8.272 1.00 84.25 85 CYS A O 1
ATOM 654 N N . ALA A 1 86 ? 7.304 -9.315 -6.452 1.00 86.62 86 ALA A N 1
ATOM 655 C CA . ALA A 1 86 ? 7.361 -10.700 -6.912 1.00 86.62 86 ALA A CA 1
ATOM 656 C C . ALA A 1 86 ? 6.559 -10.892 -8.210 1.00 86.62 86 ALA A C 1
ATOM 658 O O . ALA A 1 86 ? 7.089 -11.417 -9.189 1.00 86.62 86 ALA A O 1
ATOM 659 N N . MET A 1 87 ? 5.319 -10.398 -8.270 1.00 85.69 87 MET A N 1
ATOM 660 C CA . MET A 1 87 ? 4.502 -10.438 -9.484 1.00 85.69 87 MET A CA 1
ATOM 661 C C . MET A 1 87 ? 5.167 -9.704 -10.641 1.00 85.69 87 MET A C 1
ATOM 663 O O . MET A 1 87 ? 5.195 -10.239 -11.743 1.00 85.69 87 MET A O 1
ATOM 667 N N . ALA A 1 88 ? 5.739 -8.524 -10.408 1.00 84.50 88 ALA A N 1
ATOM 668 C CA . ALA A 1 88 ? 6.431 -7.775 -11.446 1.00 84.50 88 ALA A CA 1
ATOM 669 C C . ALA A 1 88 ? 7.611 -8.570 -12.018 1.00 84.50 88 ALA A C 1
ATOM 671 O O . ALA A 1 88 ? 7.733 -8.676 -13.235 1.00 84.50 88 ALA A O 1
ATOM 672 N N . SER A 1 89 ? 8.416 -9.220 -11.169 1.00 81.38 89 SER A N 1
ATOM 673 C CA . SER A 1 89 ? 9.511 -10.083 -11.635 1.00 81.38 89 SER A CA 1
ATOM 674 C C . SER A 1 89 ? 9.023 -11.267 -12.479 1.00 81.38 89 SER A C 1
ATOM 676 O O . SER A 1 89 ? 9.631 -11.594 -13.497 1.00 81.38 89 SER A O 1
ATOM 678 N N . VAL A 1 90 ? 7.890 -11.876 -12.112 1.00 84.06 90 VAL A N 1
ATOM 679 C CA . VAL A 1 90 ? 7.277 -12.957 -12.894 1.00 84.06 90 VAL A CA 1
ATOM 680 C C . VAL A 1 90 ? 6.747 -12.417 -14.220 1.00 84.06 90 VAL A C 1
ATOM 682 O O . VAL A 1 90 ? 7.047 -12.978 -15.267 1.00 84.06 90 VAL A O 1
ATOM 685 N N . ILE A 1 91 ? 6.015 -11.304 -14.204 1.00 83.62 91 ILE A N 1
ATOM 686 C CA . ILE A 1 91 ? 5.452 -10.682 -15.408 1.00 83.62 91 ILE A CA 1
ATOM 687 C C . ILE A 1 91 ? 6.568 -10.270 -16.372 1.00 83.62 91 ILE A C 1
ATOM 689 O O . ILE A 1 91 ? 6.453 -10.513 -17.570 1.00 83.62 91 ILE A O 1
ATOM 693 N N . TRP A 1 92 ? 7.665 -9.693 -15.880 1.00 82.12 92 TRP A N 1
ATOM 694 C CA . TRP A 1 92 ? 8.804 -9.326 -16.723 1.00 82.12 92 TRP A CA 1
ATOM 695 C C . TRP A 1 92 ? 9.516 -10.537 -17.321 1.00 82.12 92 TRP A C 1
ATOM 697 O O . TRP A 1 92 ? 9.837 -10.499 -18.509 1.00 82.12 92 TRP A O 1
ATOM 707 N N . ARG A 1 93 ? 9.667 -11.632 -16.561 1.00 80.25 93 ARG A N 1
ATOM 708 C CA . ARG A 1 93 ? 10.145 -12.917 -17.101 1.00 80.25 93 ARG A CA 1
ATOM 709 C C . ARG A 1 93 ? 9.239 -13.437 -18.214 1.00 80.25 93 ARG A C 1
ATOM 711 O O . ARG A 1 93 ? 9.719 -13.848 -19.261 1.00 80.25 93 ARG A O 1
ATOM 718 N N . TRP A 1 94 ? 7.923 -13.371 -18.025 1.00 80.94 94 TRP A N 1
ATOM 719 C CA . TRP A 1 94 ? 6.955 -13.807 -19.036 1.00 80.94 94 TRP A CA 1
ATOM 720 C C . TRP A 1 94 ? 6.944 -12.910 -20.279 1.00 80.94 94 TRP A C 1
ATOM 722 O O . TRP A 1 94 ? 6.687 -13.392 -21.378 1.00 80.94 94 TRP A O 1
ATOM 732 N N . ARG A 1 95 ? 7.242 -11.614 -20.128 1.00 80.25 95 ARG A N 1
ATOM 733 C CA . ARG A 1 95 ? 7.387 -10.666 -21.246 1.00 80.25 95 ARG A CA 1
ATOM 734 C C . ARG A 1 95 ? 8.740 -10.774 -21.963 1.00 80.25 95 ARG A C 1
ATOM 736 O O . ARG A 1 95 ? 8.943 -10.045 -22.928 1.00 80.25 95 ARG A O 1
ATOM 743 N N . GLY A 1 96 ? 9.642 -11.653 -21.516 1.00 74.31 96 GLY A N 1
ATOM 744 C CA . GLY A 1 96 ? 10.960 -11.856 -22.123 1.00 74.31 96 GLY A CA 1
ATOM 745 C C . GLY A 1 96 ? 11.940 -10.702 -21.897 1.00 74.31 96 GLY A C 1
ATOM 746 O O . GLY A 1 96 ? 12.881 -10.549 -22.667 1.00 74.31 96 GLY A O 1
ATOM 747 N N . ALA A 1 97 ? 11.709 -9.867 -20.876 1.00 65.56 97 ALA A N 1
ATOM 748 C CA . ALA A 1 97 ? 12.581 -8.734 -20.553 1.00 65.56 97 ALA A CA 1
ATOM 749 C C . ALA A 1 97 ? 13.798 -9.120 -19.685 1.00 65.56 97 ALA A C 1
ATOM 751 O O . ALA A 1 97 ? 14.621 -8.253 -19.398 1.00 65.56 97 ALA A O 1
ATOM 752 N N . VAL A 1 98 ? 13.916 -10.393 -19.282 1.00 53.53 98 VAL A N 1
ATOM 753 C CA . VAL A 1 98 ? 15.092 -11.013 -18.641 1.00 53.53 98 VAL A CA 1
ATOM 754 C C . VAL A 1 98 ? 15.135 -12.489 -19.008 1.00 53.53 98 VAL A C 1
ATOM 756 O O . VAL A 1 98 ? 14.064 -13.129 -18.882 1.00 53.53 98 VAL A O 1
#

pLDDT: mean 82.09, std 10.12, range [45.47, 91.62]

Secondary structure (DSSP, 8-state):
--S----S-THHHHHHHHHHHHHHHHHHHHHHSTTTTHHHHHHHHHHHHHHHHHHHHHHH-SS---HHHHHHHHHHHHHHHHHHHHHHHHHHHHTT--

Sequence (98 aa):
MNETESGFSPAYNGILKLVLAQQIPLGLLAGLITDGGGVATIFLYTMAGFWTGFAMIVMRRPRTPTKTDIFMIKWGTFLLFVVSCAMASVIWRWRGAV

Radius of gyration: 16.37 Å; chains: 1; bounding box: 41×35×39 Å

Foldseek 3Di:
DDPDPQLAAPVVVVLVVLLCVVLVVCLVVQVPPPPVSLSNVLLVVLVVVLVVLLVVQCVVPRHDRDPVNSVCSNCVSVVSSVVSVVVSVVVCVVVVVD